Protein AF-H3S955-F1 (afdb_monomer_lite)

Structure (mmCIF, N/CA/C/O backbone):
data_AF-H3S955-F1
#
_entry.id   AF-H3S955-F1
#
loop_
_atom_site.group_PDB
_atom_site.id
_atom_site.type_symbol
_atom_site.label_atom_id
_atom_site.label_alt_id
_atom_site.label_comp_id
_atom_site.label_asym_id
_atom_site.label_entity_id
_atom_site.label_seq_id
_atom_site.pdbx_PDB_ins_code
_atom_site.Cartn_x
_atom_site.Cartn_y
_atom_site.Cartn_z
_atom_site.occupancy
_atom_site.B_iso_or_equiv
_atom_site.auth_seq_id
_atom_site.auth_comp_id
_atom_site.auth_asym_id
_atom_site.auth_atom_id
_atom_site.pdbx_PDB_model_num
ATOM 1 N N . MET A 1 1 ? 0.884 24.937 -8.153 1.00 67.50 1 MET A N 1
ATOM 2 C CA . MET A 1 1 ? 2.035 24.011 -8.148 1.00 67.50 1 MET A CA 1
ATOM 3 C C . MET A 1 1 ? 3.010 24.341 -7.017 1.00 67.50 1 MET A C 1
ATOM 5 O O . MET A 1 1 ? 3.149 23.511 -6.137 1.00 67.50 1 MET A O 1
ATOM 9 N N . GLU A 1 2 ? 3.617 25.537 -6.947 1.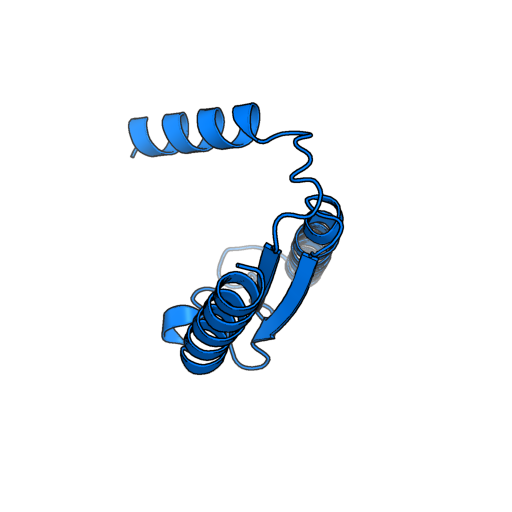00 82.44 2 GLU A N 1
ATOM 10 C CA . GLU A 1 2 ? 4.536 25.892 -5.835 1.00 82.44 2 GLU A CA 1
ATOM 11 C C . GLU A 1 2 ? 3.884 25.825 -4.444 1.00 82.44 2 GLU A C 1
ATOM 13 O O . GLU A 1 2 ? 4.457 25.273 -3.506 1.00 82.44 2 GLU A O 1
ATOM 18 N N . GLU A 1 3 ? 2.655 26.326 -4.317 1.00 87.69 3 GLU A N 1
ATOM 19 C CA . GLU A 1 3 ? 1.914 26.257 -3.056 1.00 87.69 3 GLU A CA 1
ATOM 20 C C . GLU A 1 3 ? 1.572 24.817 -2.644 1.00 87.69 3 GLU A C 1
ATOM 22 O O . GLU A 1 3 ? 1.696 24.461 -1.477 1.00 87.69 3 GLU A O 1
ATOM 27 N N . GLU A 1 4 ? 1.222 23.963 -3.603 1.00 83.38 4 GLU A N 1
ATOM 28 C CA . GLU A 1 4 ? 0.924 22.550 -3.360 1.00 83.38 4 GLU A CA 1
ATOM 29 C C . GLU A 1 4 ? 2.160 21.798 -2.847 1.00 83.38 4 GLU A C 1
ATOM 31 O O . GLU A 1 4 ? 2.086 21.114 -1.828 1.00 83.38 4 GLU A O 1
ATOM 36 N N . PHE A 1 5 ? 3.326 22.005 -3.470 1.00 84.75 5 PHE A N 1
ATOM 37 C CA . PHE A 1 5 ? 4.588 21.441 -2.986 1.00 84.75 5 PHE A CA 1
ATOM 38 C C . PHE A 1 5 ? 4.938 21.922 -1.573 1.00 84.75 5 PHE A C 1
ATOM 40 O O . PHE A 1 5 ? 5.363 21.121 -0.735 1.00 84.75 5 PHE A O 1
ATOM 47 N N . ARG A 1 6 ? 4.718 23.209 -1.275 1.00 90.75 6 ARG A N 1
ATOM 48 C CA . ARG A 1 6 ? 4.914 23.767 0.072 1.00 90.75 6 ARG A CA 1
ATOM 49 C C . ARG A 1 6 ? 4.005 23.083 1.097 1.00 90.75 6 ARG A C 1
ATOM 51 O O . ARG A 1 6 ? 4.474 22.732 2.180 1.00 90.75 6 ARG A O 1
ATOM 58 N N . LEU A 1 7 ? 2.731 22.877 0.763 1.00 90.69 7 LEU A N 1
ATOM 59 C CA . LEU A 1 7 ? 1.754 22.224 1.639 1.00 90.69 7 LEU A CA 1
ATOM 60 C C . LEU A 1 7 ? 2.085 20.745 1.870 1.00 90.69 7 LEU A C 1
ATOM 62 O O . LEU A 1 7 ? 2.008 20.287 3.009 1.00 90.69 7 LEU A O 1
ATOM 66 N N . ILE A 1 8 ? 2.529 20.019 0.838 1.00 85.81 8 ILE A N 1
ATOM 67 C CA . ILE A 1 8 ? 3.006 18.631 0.973 1.00 85.81 8 ILE A CA 1
ATOM 68 C C . ILE A 1 8 ? 4.189 18.567 1.943 1.00 85.81 8 ILE A C 1
ATOM 70 O O . ILE A 1 8 ? 4.200 17.727 2.842 1.00 85.81 8 ILE A O 1
ATOM 74 N N . GLY A 1 9 ? 5.160 19.475 1.804 1.00 85.56 9 GLY A N 1
ATOM 75 C CA . GLY A 1 9 ? 6.314 19.541 2.702 1.00 85.56 9 GLY A CA 1
ATOM 76 C C . GLY A 1 9 ? 5.920 19.820 4.156 1.00 85.56 9 GLY A C 1
ATOM 77 O O . GLY A 1 9 ? 6.399 19.148 5.068 1.00 85.56 9 GLY A O 1
ATOM 78 N N . GLN A 1 10 ? 5.004 20.764 4.385 1.00 89.00 10 GLN A N 1
ATOM 79 C CA . GLN A 1 10 ? 4.498 21.073 5.728 1.00 89.00 10 GLN A CA 1
ATOM 80 C C . GLN A 1 10 ? 3.724 19.901 6.342 1.00 89.00 10 GLN A C 1
ATOM 82 O O . GLN A 1 10 ? 3.910 19.595 7.520 1.00 89.00 10 GLN A O 1
ATOM 87 N N . ALA A 1 11 ? 2.890 19.227 5.547 1.00 83.81 11 ALA A N 1
ATOM 88 C CA . ALA A 1 11 ? 2.157 18.047 5.986 1.00 83.81 11 ALA A CA 1
ATOM 89 C C . ALA A 1 11 ? 3.110 16.898 6.347 1.00 83.81 11 ALA A C 1
ATOM 91 O O . ALA A 1 11 ? 2.972 16.305 7.414 1.00 83.81 11 ALA A O 1
ATOM 92 N N . GLU A 1 12 ? 4.118 16.619 5.514 1.00 86.56 12 GLU A N 1
ATOM 93 C CA . GLU A 1 12 ? 5.138 15.601 5.802 1.00 86.56 12 GLU A CA 1
ATOM 94 C C . GLU A 1 12 ? 5.870 15.903 7.107 1.00 86.56 12 GLU A C 1
ATOM 96 O O . GLU A 1 12 ? 5.989 15.028 7.965 1.00 86.56 12 GLU A O 1
ATOM 101 N N . GLN A 1 13 ? 6.293 17.153 7.299 1.00 86.19 13 GLN A N 1
ATOM 102 C CA . GLN A 1 13 ? 7.003 17.561 8.504 1.00 86.19 13 GLN A CA 1
ATOM 103 C C . GLN A 1 13 ? 6.139 17.423 9.764 1.00 86.19 13 GLN A C 1
ATOM 105 O O . GLN A 1 13 ? 6.636 16.945 10.782 1.00 86.19 13 GLN A O 1
ATOM 110 N N . ALA A 1 14 ? 4.857 17.793 9.701 1.00 84.38 14 ALA A N 1
ATOM 111 C CA . ALA A 1 14 ? 3.924 17.665 10.824 1.00 84.38 14 ALA A CA 1
ATOM 112 C C . ALA A 1 14 ? 3.596 16.201 11.174 1.00 84.38 14 ALA A C 1
ATOM 114 O O . ALA A 1 14 ? 3.279 15.883 12.323 1.00 84.38 14 ALA A O 1
ATOM 115 N N . LEU A 1 15 ? 3.672 15.306 10.186 1.00 79.88 15 LEU A N 1
ATOM 116 C CA . LEU A 1 15 ? 3.408 13.875 10.340 1.00 79.88 15 LEU A CA 1
ATOM 117 C C . LEU A 1 15 ? 4.667 13.068 10.691 1.00 79.88 15 LEU A C 1
ATOM 119 O O . LEU A 1 15 ? 4.562 11.920 11.137 1.00 79.88 15 LEU A O 1
ATOM 123 N N . ARG A 1 16 ? 5.865 13.638 10.512 1.00 84.44 16 ARG A N 1
ATOM 124 C CA . ARG A 1 16 ? 7.134 12.942 10.744 1.00 84.44 16 ARG A CA 1
ATOM 125 C C . ARG A 1 16 ? 7.245 12.489 12.201 1.00 84.44 16 ARG A C 1
ATOM 127 O O . ARG A 1 16 ? 7.189 13.282 13.132 1.00 84.44 16 ARG A O 1
ATOM 134 N N . GLY A 1 17 ? 7.463 11.188 12.384 1.00 83.69 17 GLY A N 1
ATOM 135 C CA . GLY A 1 17 ? 7.652 10.582 13.705 1.00 83.69 17 GLY A CA 1
ATOM 136 C C . GLY A 1 17 ? 6.365 10.375 14.506 1.00 83.69 17 GLY A C 1
ATOM 137 O O . GLY A 1 17 ? 6.442 9.857 15.620 1.00 83.69 17 GLY A O 1
ATOM 138 N N . GLN A 1 18 ? 5.198 10.715 13.950 1.00 85.62 18 GLN A N 1
ATOM 139 C CA . GLN A 1 18 ? 3.930 10.514 14.638 1.00 85.62 18 GLN A CA 1
ATOM 140 C C . GLN A 1 18 ? 3.609 9.031 14.836 1.00 85.62 18 GLN A C 1
ATOM 142 O O . GLN A 1 18 ? 3.906 8.172 13.998 1.00 85.62 18 GLN A O 1
ATOM 147 N N . LYS A 1 19 ? 2.965 8.746 15.968 1.00 91.25 19 LYS A N 1
ATOM 148 C CA . LYS A 1 19 ? 2.400 7.442 16.314 1.00 91.25 19 LYS A CA 1
ATOM 149 C C . LYS A 1 19 ? 0.900 7.610 16.495 1.00 91.25 19 LYS A C 1
ATOM 151 O O . LYS A 1 19 ? 0.456 8.444 17.273 1.00 91.25 19 LYS A O 1
ATOM 156 N N . LEU A 1 20 ? 0.131 6.797 15.789 1.00 92.81 20 LEU A N 1
ATOM 157 C CA . LEU A 1 20 ? -1.329 6.823 15.757 1.00 92.81 20 LEU A CA 1
ATOM 158 C C . LEU A 1 20 ? -1.955 5.868 16.787 1.00 92.81 20 LEU A C 1
ATOM 160 O O . LEU A 1 20 ? -3.156 5.618 16.748 1.00 92.81 20 LEU A O 1
ATOM 164 N N . GLY A 1 21 ? -1.152 5.324 17.709 1.00 93.75 21 GLY A N 1
ATOM 165 C CA . GLY A 1 21 ? -1.624 4.403 18.742 1.00 93.75 21 GLY A CA 1
ATOM 166 C C . GLY A 1 21 ? -2.283 3.169 18.130 1.00 93.75 21 GLY A C 1
ATOM 167 O O . GLY A 1 21 ? -1.671 2.501 17.300 1.00 93.75 21 GLY A O 1
ATOM 168 N N . ASN A 1 22 ? -3.524 2.899 18.533 1.00 93.69 22 ASN A N 1
ATOM 169 C CA . ASN A 1 22 ? -4.351 1.794 18.048 1.00 93.69 22 ASN A CA 1
ATOM 170 C C . ASN A 1 22 ? -5.325 2.195 16.928 1.00 93.69 22 ASN A C 1
ATOM 172 O O . ASN A 1 22 ? -6.188 1.395 16.570 1.00 93.69 22 ASN A O 1
ATOM 176 N N . LEU A 1 23 ? -5.217 3.408 16.372 1.00 93.25 23 LEU A N 1
ATOM 177 C CA . LEU A 1 23 ? -6.075 3.819 15.265 1.00 93.25 23 LEU A CA 1
ATOM 178 C C . LEU A 1 23 ? -5.864 2.861 14.078 1.00 93.25 23 LEU A C 1
ATOM 180 O O . LEU A 1 23 ? -4.721 2.705 13.639 1.00 93.25 23 LEU A O 1
ATOM 184 N N . PRO A 1 24 ? -6.909 2.226 13.526 1.00 95.06 24 PRO A N 1
ATOM 185 C CA . PRO A 1 24 ? -6.748 1.314 12.399 1.00 95.06 24 PRO A CA 1
ATOM 186 C C . PRO A 1 24 ? -6.161 2.014 11.163 1.00 95.06 24 PRO A C 1
ATOM 188 O O . PRO A 1 24 ? -6.726 2.983 10.663 1.00 95.06 24 PRO A O 1
ATOM 191 N N . VAL A 1 25 ? -5.046 1.499 10.632 1.00 95.38 25 VAL A N 1
ATOM 192 C CA . VAL A 1 25 ? -4.381 2.045 9.430 1.00 95.38 25 VAL A CA 1
ATOM 193 C C . VAL A 1 25 ? -4.282 0.975 8.349 1.00 95.38 25 VAL A C 1
ATOM 195 O O . VAL A 1 25 ? -3.939 -0.180 8.617 1.00 95.38 25 VAL A O 1
ATOM 198 N N . ARG A 1 26 ? -4.578 1.340 7.102 1.00 96.94 26 ARG A N 1
ATOM 199 C CA . ARG A 1 26 ? -4.477 0.447 5.942 1.00 96.94 26 ARG A CA 1
ATOM 200 C C . ARG A 1 26 ? -3.606 1.106 4.885 1.00 96.94 26 ARG A C 1
ATOM 202 O O . ARG A 1 26 ? -3.900 2.208 4.440 1.00 96.94 26 ARG A O 1
ATOM 209 N N . ILE A 1 27 ? -2.528 0.429 4.517 1.00 96.56 27 ILE A N 1
ATOM 210 C CA . ILE A 1 27 ? -1.616 0.846 3.458 1.00 96.56 27 ILE A CA 1
ATOM 211 C C . ILE A 1 27 ? -1.927 -0.025 2.251 1.00 96.56 27 ILE A C 1
ATOM 213 O O . ILE A 1 27 ? -1.820 -1.246 2.345 1.00 96.56 27 ILE A O 1
ATOM 217 N N . ILE A 1 28 ? -2.326 0.585 1.140 1.00 97.06 28 ILE A N 1
ATOM 218 C CA . ILE A 1 28 ? -2.546 -0.120 -0.123 1.00 97.06 28 ILE A CA 1
ATOM 219 C C . ILE A 1 28 ? -1.367 0.218 -1.027 1.00 97.06 28 ILE A C 1
ATOM 221 O O . ILE A 1 28 ? -1.186 1.372 -1.409 1.00 97.06 28 ILE A O 1
ATOM 225 N N . ALA A 1 29 ? -0.539 -0.779 -1.317 1.00 96.19 29 ALA A N 1
ATOM 226 C CA . ALA A 1 29 ? 0.646 -0.632 -2.145 1.00 96.19 29 ALA A CA 1
ATOM 227 C C . ALA A 1 29 ? 0.479 -1.386 -3.463 1.00 96.19 29 ALA A C 1
ATOM 229 O O . ALA A 1 29 ? -0.206 -2.405 -3.545 1.00 96.19 29 ALA A O 1
ATOM 230 N N . ARG A 1 30 ? 1.141 -0.878 -4.497 1.00 94.88 30 ARG A N 1
ATOM 231 C CA . ARG A 1 30 ? 1.149 -1.476 -5.830 1.00 94.88 30 ARG A CA 1
ATOM 232 C C . ARG A 1 30 ? 1.88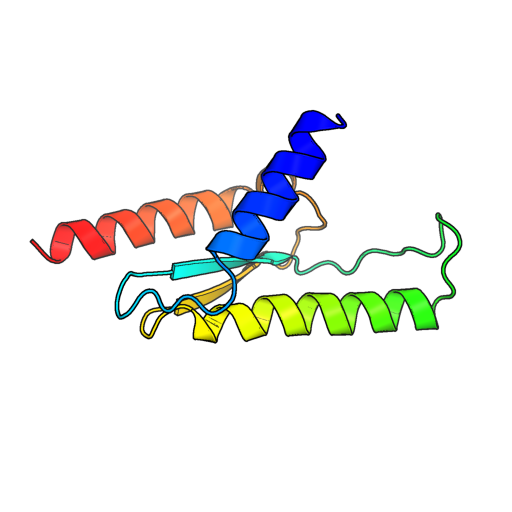1 -2.817 -5.860 1.00 94.88 30 ARG A C 1
ATOM 234 O O . ARG A 1 30 ? 2.882 -2.992 -5.153 1.00 94.88 30 ARG A O 1
ATOM 241 N N . GLY A 1 31 ? 1.424 -3.713 -6.725 1.00 93.81 31 GLY A N 1
ATOM 242 C CA . GLY A 1 31 ? 2.073 -4.986 -7.032 1.00 93.81 31 GLY A CA 1
ATOM 243 C C . GLY A 1 31 ? 2.973 -4.937 -8.263 1.00 93.81 31 GLY A C 1
ATOM 244 O O . GLY A 1 31 ? 3.960 -5.669 -8.316 1.00 93.81 31 GLY A O 1
ATOM 245 N N . VAL A 1 32 ? 2.685 -4.053 -9.222 1.00 94.00 32 VAL A N 1
ATOM 246 C CA . VAL A 1 32 ? 3.450 -3.940 -10.467 1.00 94.00 32 VAL A CA 1
ATOM 247 C C . VAL A 1 32 ? 4.579 -2.925 -10.303 1.00 94.00 32 VAL A C 1
ATOM 249 O O . VAL A 1 32 ? 4.367 -1.745 -10.005 1.00 94.00 32 VAL A O 1
ATOM 252 N N . GLN A 1 33 ? 5.805 -3.397 -10.513 1.00 91.38 33 GLN A N 1
ATOM 253 C CA . GLN A 1 33 ? 6.999 -2.562 -10.519 1.00 91.38 33 GLN A CA 1
ATOM 254 C C . GLN A 1 33 ? 7.042 -1.698 -11.793 1.00 91.38 33 GLN A C 1
ATOM 256 O O . GLN A 1 33 ? 6.889 -2.230 -12.893 1.00 91.38 33 GLN A O 1
ATOM 261 N N . PRO A 1 34 ? 7.293 -0.383 -11.684 1.00 89.75 34 PRO A N 1
ATOM 262 C CA . PRO A 1 34 ? 7.436 0.481 -12.842 1.00 89.75 34 PRO A CA 1
ATOM 263 C C . PRO A 1 34 ? 8.783 0.245 -13.525 1.00 89.75 34 PRO A C 1
ATOM 265 O O . PRO A 1 34 ? 9.818 0.085 -12.869 1.00 89.75 34 PRO A O 1
ATOM 268 N N . ASP A 1 35 ? 8.771 0.316 -14.851 1.00 89.88 35 ASP A N 1
ATOM 269 C CA . ASP A 1 35 ? 9.987 0.437 -15.643 1.00 89.88 35 ASP A CA 1
ATOM 270 C C . ASP A 1 35 ? 10.322 1.920 -15.851 1.00 89.88 35 ASP A C 1
ATOM 272 O O . ASP A 1 35 ? 9.693 2.622 -16.646 1.00 89.88 35 ASP A O 1
ATOM 276 N N . LEU A 1 36 ? 11.322 2.401 -15.112 1.00 91.94 36 LEU A N 1
ATOM 277 C CA . LEU A 1 36 ? 11.784 3.788 -15.172 1.00 91.94 36 LEU A CA 1
ATOM 278 C C . LEU A 1 36 ? 12.896 4.001 -16.210 1.00 91.94 36 LEU A C 1
ATOM 280 O O . LEU A 1 36 ? 13.459 5.096 -16.289 1.00 91.94 36 LEU A O 1
ATOM 284 N N . THR A 1 37 ? 13.231 2.994 -17.023 1.00 93.44 37 THR A N 1
ATOM 285 C CA . THR A 1 37 ? 14.243 3.159 -18.082 1.00 93.44 37 THR A CA 1
ATOM 286 C C . THR A 1 37 ? 13.801 4.145 -19.159 1.00 93.44 37 THR A C 1
ATOM 288 O O . THR A 1 37 ? 14.628 4.879 -19.698 1.00 93.44 37 THR A O 1
ATOM 291 N N . SER A 1 38 ? 12.491 4.243 -19.394 1.00 89.81 38 SER A N 1
ATOM 292 C CA . SER A 1 38 ? 11.867 5.206 -20.310 1.00 89.81 38 SER A CA 1
ATOM 293 C C . SER A 1 38 ? 12.114 6.670 -19.928 1.00 89.81 38 SER A C 1
ATOM 295 O O . SER A 1 38 ? 12.093 7.537 -20.797 1.00 89.81 38 SER A O 1
ATOM 297 N N . ILE A 1 39 ? 12.391 6.944 -18.650 1.00 92.00 39 ILE A N 1
ATOM 298 C CA . ILE A 1 39 ? 12.663 8.290 -18.125 1.00 92.00 39 ILE A CA 1
ATOM 299 C C . ILE A 1 39 ? 14.133 8.472 -17.704 1.00 92.00 39 ILE A C 1
ATOM 301 O O . ILE A 1 39 ? 14.457 9.384 -16.946 1.00 92.00 39 ILE A O 1
ATOM 305 N N . GLY A 1 40 ? 15.035 7.614 -18.198 1.00 92.62 40 GLY A N 1
ATOM 306 C CA . GLY A 1 40 ? 16.486 7.799 -18.087 1.00 92.62 40 GLY A CA 1
ATOM 307 C C . GLY A 1 40 ? 17.178 7.076 -16.928 1.00 92.62 40 GLY A C 1
ATOM 308 O O . GLY A 1 40 ? 18.382 7.257 -16.745 1.00 92.62 40 GLY A O 1
ATOM 309 N N . PHE A 1 41 ? 16.478 6.235 -16.157 1.00 94.38 41 PHE A N 1
ATOM 310 C CA . PHE A 1 41 ? 17.134 5.388 -15.152 1.00 94.38 41 PHE A CA 1
ATOM 311 C C . PHE A 1 41 ? 17.788 4.155 -15.786 1.00 94.38 41 PHE A C 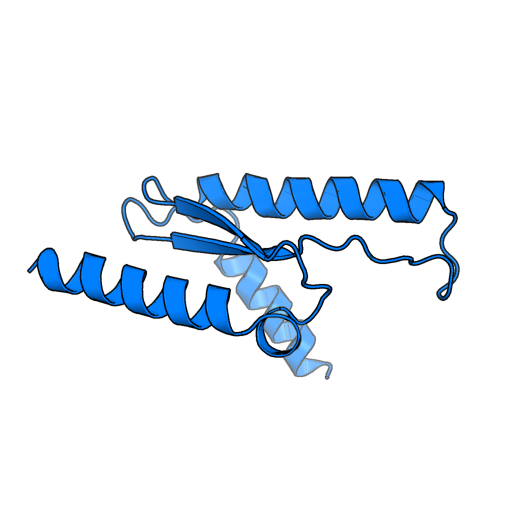1
ATOM 313 O O . PHE A 1 41 ? 17.297 3.591 -16.761 1.00 94.38 41 PHE A O 1
ATOM 320 N N . SER A 1 42 ? 18.881 3.667 -15.191 1.00 96.50 42 SER A N 1
ATOM 321 C CA . SER A 1 42 ? 19.382 2.328 -15.516 1.00 96.50 42 SER A CA 1
ATOM 322 C C . SER A 1 42 ? 18.410 1.258 -15.001 1.00 96.50 42 SER A C 1
ATOM 324 O O . SER A 1 42 ? 17.659 1.496 -14.053 1.00 96.50 42 SER A O 1
ATOM 326 N N . LYS A 1 43 ? 18.450 0.043 -15.568 1.00 94.38 43 LYS A N 1
ATOM 327 C CA . LYS A 1 43 ? 17.652 -1.091 -15.058 1.00 94.38 43 LYS A CA 1
ATOM 328 C C . LYS A 1 43 ? 17.910 -1.348 -13.571 1.00 94.38 43 LYS A C 1
ATOM 330 O O . LYS A 1 43 ? 16.978 -1.568 -12.803 1.00 94.38 43 LYS A O 1
ATOM 335 N N . GLU A 1 44 ? 19.175 -1.278 -13.161 1.00 95.25 44 GLU A N 1
ATOM 336 C CA . GLU A 1 44 ? 19.564 -1.424 -11.759 1.00 95.25 44 GLU A CA 1
ATOM 337 C C . GLU A 1 44 ? 19.027 -0.279 -10.893 1.00 95.25 44 GLU A C 1
ATOM 339 O O . GLU A 1 44 ? 18.486 -0.534 -9.819 1.00 95.25 44 GLU A O 1
ATOM 344 N N . GLY A 1 45 ? 19.101 0.963 -11.377 1.00 95.31 45 GLY A N 1
ATOM 345 C CA . GLY A 1 45 ? 18.539 2.129 -10.698 1.00 95.31 45 GLY A CA 1
ATOM 346 C C . GLY A 1 45 ? 17.025 2.016 -10.512 1.00 95.31 45 GLY A C 1
ATOM 347 O O . GLY A 1 45 ? 16.533 2.219 -9.404 1.00 95.31 45 GLY A O 1
ATOM 348 N N . SER A 1 46 ? 16.297 1.601 -11.554 1.00 94.12 46 SER A N 1
ATOM 349 C CA . SER A 1 46 ? 14.850 1.342 -11.493 1.00 94.12 46 SER A CA 1
ATOM 350 C C . SER A 1 46 ? 14.522 0.267 -10.455 1.00 94.12 46 SER A C 1
ATOM 352 O O . SER A 1 46 ? 13.625 0.440 -9.627 1.00 94.12 46 SER A O 1
ATOM 354 N N . ARG A 1 47 ? 15.303 -0.822 -10.435 1.00 93.38 47 ARG A N 1
ATOM 355 C CA . ARG A 1 47 ? 15.164 -1.892 -9.441 1.00 93.38 47 ARG A CA 1
ATOM 356 C C . ARG A 1 47 ? 15.398 -1.376 -8.027 1.00 93.38 47 ARG A C 1
ATOM 358 O O . ARG A 1 47 ? 14.605 -1.654 -7.132 1.00 93.38 47 ARG A O 1
ATOM 365 N N . LYS A 1 48 ? 16.465 -0.600 -7.828 1.00 95.12 48 LYS A N 1
ATOM 366 C CA . LYS A 1 48 ? 16.843 -0.092 -6.509 1.00 95.12 48 LYS A CA 1
ATOM 367 C C . LYS A 1 48 ? 15.832 0.907 -5.959 1.00 95.12 48 LYS A C 1
ATOM 369 O O . LYS A 1 48 ? 15.525 0.872 -4.769 1.00 95.12 48 LYS A O 1
ATOM 374 N N . LEU A 1 49 ? 15.297 1.772 -6.815 1.00 94.19 49 LEU A N 1
ATOM 375 C CA . LEU A 1 49 ? 14.238 2.705 -6.443 1.00 94.19 49 LEU A CA 1
ATOM 376 C C . LEU A 1 49 ? 12.969 1.978 -6.015 1.00 94.19 49 LEU A C 1
ATOM 378 O O . LEU A 1 49 ? 12.385 2.346 -4.998 1.00 94.19 49 LEU A O 1
ATOM 382 N N . ASP A 1 50 ? 12.566 0.932 -6.735 1.00 92.75 50 ASP A N 1
ATOM 383 C CA . ASP A 1 50 ? 11.392 0.158 -6.339 1.00 92.75 50 ASP A CA 1
ATOM 384 C C . ASP A 1 50 ? 11.609 -0.592 -5.015 1.00 92.75 50 ASP A C 1
ATOM 386 O O . ASP A 1 50 ? 10.736 -0.567 -4.151 1.00 92.75 50 ASP A O 1
ATOM 390 N N . GLU A 1 51 ? 12.798 -1.160 -4.779 1.00 94.25 51 GLU A N 1
ATOM 391 C CA . GLU A 1 51 ? 13.141 -1.747 -3.473 1.00 94.25 51 GLU A CA 1
ATOM 392 C C . GLU A 1 51 ? 12.967 -0.738 -2.330 1.00 94.25 51 GLU A C 1
ATOM 394 O O . GLU A 1 51 ? 12.374 -1.059 -1.294 1.00 94.25 51 GLU A O 1
ATOM 399 N N . ILE A 1 52 ? 13.478 0.485 -2.515 1.00 95.50 52 ILE A N 1
ATOM 400 C CA . ILE A 1 52 ? 13.368 1.571 -1.533 1.00 95.50 52 ILE A CA 1
ATOM 401 C C . ILE A 1 52 ? 11.902 1.962 -1.345 1.00 95.50 52 ILE A C 1
ATOM 403 O O . ILE A 1 52 ? 11.447 2.082 -0.207 1.00 95.50 52 ILE A O 1
ATOM 407 N N . TRP A 1 53 ? 11.150 2.109 -2.435 1.00 94.00 53 TRP A N 1
ATOM 408 C CA . TRP A 1 53 ? 9.725 2.430 -2.406 1.00 94.00 53 TRP A CA 1
ATOM 409 C C . TRP A 1 53 ? 8.936 1.409 -1.582 1.00 94.00 53 TRP A C 1
ATOM 411 O O . TRP A 1 53 ? 8.242 1.764 -0.627 1.00 94.00 53 TRP A O 1
ATOM 421 N N . GLN A 1 54 ? 9.112 0.125 -1.885 1.00 93.44 54 GLN A N 1
ATOM 422 C CA . GLN A 1 54 ? 8.456 -0.979 -1.189 1.00 93.44 54 GLN A CA 1
ATOM 423 C C . GLN A 1 54 ? 8.882 -1.056 0.288 1.00 93.44 54 GLN A C 1
ATOM 425 O O . GLN A 1 54 ? 8.068 -1.344 1.168 1.00 93.44 54 GLN A O 1
ATOM 430 N N . ALA A 1 55 ? 10.148 -0.762 0.598 1.00 95.31 55 ALA A N 1
ATOM 431 C CA . ALA A 1 55 ? 10.621 -0.676 1.977 1.00 95.31 55 ALA A CA 1
ATOM 432 C C . ALA A 1 55 ? 9.975 0.491 2.742 1.00 95.31 55 ALA A C 1
ATOM 434 O O . ALA A 1 55 ? 9.605 0.322 3.904 1.00 95.31 55 ALA A O 1
ATOM 435 N N . CYS A 1 56 ? 9.799 1.654 2.112 1.00 92.88 56 CYS A N 1
ATOM 436 C CA . CYS A 1 56 ? 9.101 2.794 2.709 1.00 92.88 56 CYS A CA 1
ATOM 437 C C . CYS A 1 56 ? 7.630 2.474 3.000 1.00 92.88 56 CYS A C 1
ATOM 439 O O . CYS A 1 56 ? 7.169 2.745 4.106 1.00 92.88 56 CYS A O 1
ATOM 441 N N . GLN A 1 57 ? 6.929 1.817 2.072 1.00 93.81 57 GLN A N 1
ATOM 442 C CA . GLN A 1 57 ? 5.551 1.347 2.282 1.00 93.81 57 GLN A CA 1
ATOM 443 C C . GLN A 1 57 ? 5.462 0.389 3.482 1.00 93.81 57 GLN A C 1
ATOM 445 O O . GLN A 1 57 ? 4.615 0.554 4.355 1.00 93.81 57 GLN A O 1
ATOM 450 N N . ARG A 1 58 ? 6.402 -0.558 3.609 1.00 95.56 58 ARG A N 1
ATOM 451 C CA . ARG A 1 58 ? 6.481 -1.443 4.787 1.00 95.56 58 ARG A CA 1
ATOM 452 C C . ARG A 1 58 ? 6.751 -0.687 6.086 1.00 95.56 58 ARG A C 1
ATOM 454 O O . ARG A 1 58 ? 6.166 -1.020 7.111 1.00 95.56 58 ARG A O 1
ATOM 461 N N . LYS A 1 59 ? 7.598 0.347 6.070 1.00 94.25 59 LYS A N 1
ATOM 462 C CA . LYS A 1 59 ? 7.884 1.161 7.267 1.00 94.25 59 LYS A CA 1
ATOM 463 C C . LYS A 1 59 ? 6.646 1.874 7.812 1.00 94.25 59 LYS A C 1
ATOM 465 O O . LYS A 1 59 ? 6.602 2.113 9.019 1.00 94.25 59 LYS A O 1
ATOM 470 N N . MET A 1 60 ? 5.648 2.170 6.976 1.00 93.00 60 MET A N 1
ATOM 471 C CA . MET A 1 60 ? 4.383 2.781 7.408 1.00 93.00 60 MET A CA 1
ATOM 472 C C . MET A 1 60 ? 3.576 1.885 8.359 1.00 93.00 60 MET A C 1
ATOM 474 O O . MET A 1 60 ? 2.763 2.399 9.122 1.00 93.00 60 MET A O 1
ATOM 478 N N . LEU A 1 61 ? 3.850 0.574 8.415 1.00 95.25 61 LEU A N 1
ATOM 479 C CA . LEU A 1 61 ? 3.268 -0.311 9.432 1.00 95.25 61 LEU A CA 1
ATOM 480 C C . LEU A 1 61 ? 3.631 0.118 10.865 1.00 95.25 61 LEU A C 1
ATOM 482 O O . LEU A 1 61 ? 2.915 -0.179 11.811 1.00 95.25 61 LEU A O 1
ATOM 486 N N . ASN A 1 62 ? 4.698 0.895 11.045 1.00 93.69 62 ASN A N 1
ATOM 487 C CA . ASN A 1 62 ? 5.079 1.407 12.359 1.00 93.69 62 ASN A CA 1
ATOM 488 C C . ASN A 1 62 ? 4.266 2.631 12.810 1.00 93.69 62 ASN A C 1
ATOM 490 O O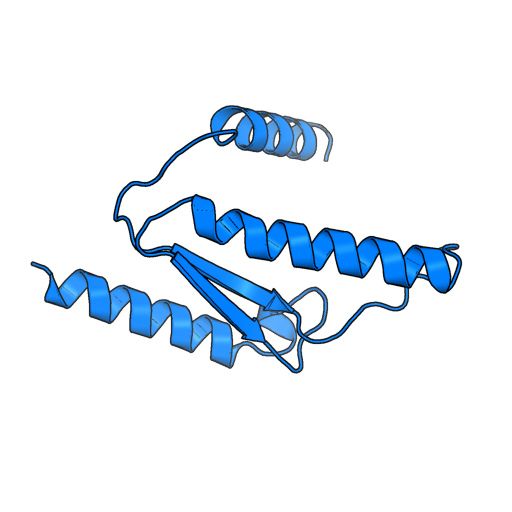 . ASN A 1 62 ? 4.531 3.144 13.902 1.00 93.69 62 ASN A O 1
ATOM 494 N N . LEU A 1 63 ? 3.344 3.147 11.989 1.00 92.38 63 LEU A N 1
ATOM 495 C CA . LEU A 1 63 ? 2.509 4.298 12.345 1.00 92.38 63 LEU A CA 1
ATOM 496 C C . LEU A 1 63 ? 1.465 3.942 13.407 1.00 92.38 63 LEU A C 1
ATOM 498 O O . LEU A 1 63 ? 1.146 4.791 14.227 1.00 92.38 63 LEU A O 1
ATOM 502 N N . SER A 1 64 ? 0.957 2.711 13.416 1.00 95.06 64 SER A N 1
ATOM 503 C CA . SER A 1 64 ? -0.095 2.243 14.324 1.00 95.06 64 SER A CA 1
ATOM 504 C C . SER A 1 64 ? 0.163 0.796 14.737 1.00 95.06 64 SER A C 1
ATOM 506 O O . SER A 1 64 ? 0.739 0.032 13.963 1.00 95.06 64 SER A O 1
ATOM 508 N N . THR A 1 65 ? -0.290 0.409 15.929 1.00 95.75 65 THR A N 1
ATOM 509 C CA . THR A 1 65 ? -0.323 -0.997 16.359 1.00 95.75 65 THR A CA 1
ATOM 510 C C . THR A 1 65 ? -1.352 -1.813 15.571 1.00 95.75 65 THR A C 1
ATOM 512 O O . THR A 1 65 ? -1.215 -3.024 15.482 1.00 95.75 65 THR A O 1
ATOM 515 N N . GLU A 1 66 ? -2.333 -1.150 14.949 1.00 95.94 66 GLU A N 1
ATOM 516 C CA . GLU A 1 66 ? -3.404 -1.741 14.133 1.00 95.94 66 GLU A CA 1
ATOM 517 C C . GLU A 1 66 ? -3.242 -1.420 12.638 1.00 95.94 66 GLU A C 1
ATOM 519 O O . GLU A 1 66 ? -4.199 -1.108 11.912 1.00 95.94 66 GLU A O 1
ATOM 524 N N . SER A 1 67 ? -2.001 -1.470 12.156 1.00 96.44 67 SER A N 1
ATOM 525 C CA . SER A 1 67 ? -1.661 -1.247 10.755 1.00 96.44 67 SER A CA 1
ATOM 526 C C . SER A 1 67 ? -1.674 -2.549 9.941 1.00 96.44 67 SER A C 1
ATOM 528 O O . SER A 1 67 ? -1.305 -3.621 10.421 1.00 96.44 67 SER A O 1
ATOM 530 N N . LYS A 1 68 ? -2.106 -2.474 8.677 1.00 96.75 68 LYS A N 1
ATOM 531 C CA . LYS A 1 68 ? -2.016 -3.589 7.717 1.00 96.75 68 LYS A CA 1
ATOM 532 C C . LYS A 1 68 ? -1.572 -3.088 6.349 1.00 96.75 68 LYS A C 1
ATOM 534 O O . LYS A 1 68 ? -1.989 -2.011 5.924 1.00 96.75 68 LYS A O 1
ATOM 539 N N . LEU A 1 69 ? -0.762 -3.893 5.667 1.00 97.31 69 LEU A N 1
ATOM 540 C CA . LEU A 1 69 ? -0.315 -3.668 4.294 1.00 97.31 69 LEU A CA 1
ATOM 541 C C . LEU A 1 69 ? -1.086 -4.603 3.359 1.00 97.31 69 LEU A C 1
ATOM 543 O O . LEU A 1 69 ? -1.127 -5.810 3.586 1.00 97.31 69 LEU A O 1
ATOM 547 N N . ILE A 1 70 ? -1.679 -4.035 2.316 1.00 97.25 70 ILE A N 1
ATOM 548 C CA . ILE A 1 70 ? -2.433 -4.719 1.271 1.00 97.25 70 ILE A CA 1
ATOM 549 C C . ILE A 1 70 ? -1.707 -4.465 -0.044 1.00 97.25 70 ILE A C 1
ATOM 551 O O . ILE A 1 70 ? -1.395 -3.319 -0.361 1.00 97.25 70 ILE A O 1
ATOM 555 N N . ILE A 1 71 ? -1.438 -5.525 -0.804 1.00 96.50 71 ILE A N 1
ATOM 556 C CA . ILE A 1 71 ? -0.821 -5.413 -2.126 1.00 96.50 71 ILE A CA 1
ATOM 557 C C . ILE A 1 71 ? -1.911 -5.549 -3.188 1.00 96.50 71 ILE A C 1
ATOM 559 O O . ILE A 1 71 ? -2.560 -6.591 -3.274 1.00 96.50 71 ILE A O 1
ATOM 563 N N . ALA A 1 72 ? -2.100 -4.501 -3.986 1.00 97.00 72 ALA A N 1
ATOM 564 C CA . ALA A 1 72 ? -2.904 -4.522 -5.202 1.00 97.00 72 ALA A CA 1
ATOM 565 C C . ALA A 1 72 ? -2.051 -5.130 -6.321 1.00 97.00 72 ALA A C 1
ATOM 567 O O . ALA A 1 72 ? -1.260 -4.442 -6.971 1.00 97.00 72 ALA A O 1
ATOM 568 N N . VAL A 1 73 ? -2.098 -6.461 -6.427 1.00 95.06 73 VAL A N 1
ATOM 569 C CA . VAL A 1 73 ? -1.125 -7.268 -7.184 1.00 95.06 73 VAL A CA 1
ATOM 570 C C . VAL A 1 73 ? -1.058 -6.896 -8.664 1.00 95.06 73 VAL A C 1
ATOM 572 O O . VAL A 1 73 ? 0.001 -7.054 -9.268 1.00 95.06 73 VAL A O 1
ATOM 575 N N . ASN A 1 74 ? -2.147 -6.357 -9.216 1.00 95.25 74 ASN A N 1
ATOM 576 C CA . ASN A 1 74 ? -2.264 -6.026 -10.634 1.00 95.25 74 ASN A CA 1
ATOM 577 C C . ASN A 1 74 ? -2.118 -4.523 -10.925 1.00 95.25 74 ASN A C 1
ATOM 579 O O . ASN A 1 74 ? -2.178 -4.129 -12.086 1.00 95.25 74 ASN A O 1
ATOM 583 N N . SER A 1 75 ? -1.911 -3.681 -9.907 1.00 95.38 75 SER A N 1
ATOM 584 C CA . SER A 1 75 ? -1.834 -2.224 -10.077 1.00 95.38 75 SER A CA 1
ATOM 585 C C . SER A 1 75 ? -0.417 -1.686 -10.206 1.00 95.38 75 SER A C 1
ATOM 587 O O . SER A 1 75 ? 0.503 -2.157 -9.527 1.00 95.38 75 SER A O 1
ATOM 589 N N . GLY A 1 76 ? -0.278 -0.628 -11.007 1.00 92.31 76 GLY A N 1
ATOM 590 C CA . GLY A 1 76 ? 0.885 0.244 -11.100 1.00 92.31 76 GLY A CA 1
ATOM 591 C C . GLY A 1 76 ? 0.781 1.435 -10.143 1.00 92.31 76 GLY A C 1
ATOM 592 O O . GLY A 1 76 ? 0.592 1.270 -8.941 1.00 92.31 76 GLY A O 1
ATOM 593 N N . HIS A 1 77 ? 1.002 2.657 -10.633 1.00 89.44 77 HIS A N 1
ATOM 594 C CA . HIS A 1 77 ? 1.051 3.841 -9.762 1.00 89.44 77 HIS A CA 1
ATOM 595 C C . HIS A 1 77 ? -0.333 4.261 -9.245 1.00 89.44 77 HIS A C 1
ATOM 597 O O . HIS A 1 77 ? -0.464 4.607 -8.071 1.00 89.44 77 HIS A O 1
ATOM 603 N N . ASN A 1 78 ? -1.356 4.177 -10.096 1.00 92.88 78 ASN A N 1
ATOM 604 C CA . ASN A 1 78 ? -2.696 4.670 -9.804 1.00 92.88 78 ASN A CA 1
ATOM 605 C C . ASN A 1 78 ? -3.610 3.505 -9.429 1.00 92.88 78 ASN A C 1
ATOM 607 O O . ASN A 1 78 ? -4.460 3.090 -10.206 1.00 92.88 78 ASN A O 1
ATOM 611 N N . ILE A 1 79 ? -3.447 2.979 -8.213 1.00 95.50 79 ILE A N 1
ATOM 612 C CA . ILE A 1 79 ? -4.186 1.792 -7.742 1.00 95.50 79 ILE A CA 1
ATOM 613 C C . ILE A 1 79 ? -5.705 1.962 -7.882 1.00 95.50 79 ILE A C 1
ATOM 615 O O . ILE A 1 79 ? -6.381 1.031 -8.298 1.00 95.50 79 ILE A O 1
ATOM 619 N N . SER A 1 80 ? -6.239 3.147 -7.578 1.00 92.75 80 SER A N 1
ATOM 620 C CA . SER A 1 80 ? -7.677 3.421 -7.692 1.00 92.75 80 SER A CA 1
ATOM 621 C C . SER A 1 80 ? -8.210 3.343 -9.125 1.00 92.75 80 SER A C 1
ATOM 623 O O 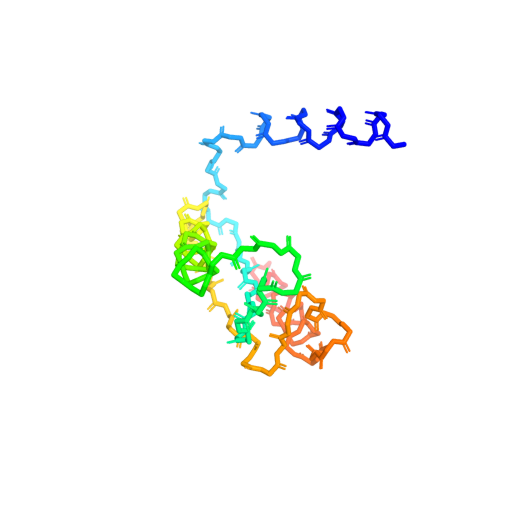. SER A 1 80 ? -9.393 3.068 -9.295 1.00 92.75 80 SER A O 1
ATOM 625 N N . ASP A 1 81 ? -7.358 3.581 -10.124 1.00 95.25 81 ASP A N 1
ATOM 626 C CA . ASP A 1 81 ? -7.720 3.480 -11.539 1.00 95.25 81 ASP A CA 1
ATOM 627 C C . ASP A 1 81 ? -7.457 2.057 -12.064 1.00 95.25 81 ASP A C 1
ATOM 629 O O . ASP A 1 81 ? -8.279 1.503 -12.791 1.00 95.25 81 ASP A O 1
ATOM 633 N N . ASP A 1 82 ? -6.330 1.456 -11.665 1.00 95.38 82 ASP A N 1
ATOM 634 C CA . ASP A 1 82 ? -5.856 0.159 -12.160 1.00 95.38 82 ASP A CA 1
ATOM 635 C C . ASP A 1 82 ? -6.606 -1.040 -11.540 1.00 95.38 82 ASP A C 1
ATOM 637 O O . ASP A 1 82 ? -6.908 -2.012 -12.229 1.00 95.38 82 ASP A O 1
ATOM 641 N N . GLU A 1 83 ? -6.858 -1.013 -10.226 1.00 95.50 83 GLU A N 1
ATOM 642 C CA . GLU A 1 83 ? -7.530 -2.077 -9.460 1.00 95.50 83 GLU A CA 1
ATOM 643 C C . GLU A 1 83 ? -8.374 -1.433 -8.330 1.00 95.50 83 GLU A C 1
ATOM 645 O O . GLU A 1 83 ? -7.957 -1.383 -7.164 1.00 95.50 83 GLU A O 1
ATOM 650 N N . PRO A 1 84 ? -9.564 -0.883 -8.648 1.00 95.62 84 PRO A N 1
ATOM 651 C CA . PRO A 1 84 ? -10.392 -0.158 -7.680 1.00 95.62 84 PRO A CA 1
ATOM 652 C C . PRO A 1 84 ? -10.952 -1.053 -6.566 1.00 95.62 84 PRO A C 1
ATOM 654 O O . PRO A 1 84 ? -11.213 -0.589 -5.450 1.00 95.62 84 PRO A O 1
ATOM 657 N N . GLU A 1 85 ? -11.161 -2.345 -6.821 1.00 96.19 85 GLU A N 1
ATOM 658 C CA . GLU A 1 85 ? -11.833 -3.247 -5.887 1.00 96.19 85 GLU A CA 1
ATOM 659 C C . GLU A 1 85 ? -11.077 -3.433 -4.559 1.00 96.19 85 GLU A C 1
ATOM 661 O O . GLU A 1 85 ? -11.729 -3.356 -3.514 1.00 96.19 85 GLU A O 1
ATOM 666 N N . PRO A 1 86 ? -9.743 -3.653 -4.523 1.00 94.31 86 PRO A N 1
ATOM 667 C CA . PRO A 1 86 ? -8.953 -3.585 -3.295 1.00 94.31 86 PRO A CA 1
ATOM 668 C C . PRO A 1 86 ? -9.207 -2.323 -2.468 1.00 94.31 86 PRO A C 1
ATOM 670 O O . PRO A 1 86 ? -9.364 -2.430 -1.252 1.00 94.31 86 PRO A O 1
ATOM 673 N N . VAL A 1 87 ? -9.302 -1.151 -3.104 1.00 96.19 87 VAL A N 1
ATOM 674 C CA . VAL A 1 87 ? -9.535 0.129 -2.416 1.00 96.19 87 VAL A CA 1
ATOM 675 C C . VAL A 1 87 ? -10.915 0.144 -1.768 1.00 96.19 87 VAL A C 1
ATOM 677 O O . VAL A 1 87 ? -11.040 0.380 -0.564 1.00 96.19 87 VAL A O 1
ATOM 680 N N . VAL A 1 88 ? -11.953 -0.185 -2.539 1.00 97.31 88 VAL A N 1
ATOM 681 C CA . VAL A 1 88 ? -13.339 -0.225 -2.049 1.00 97.31 88 VAL A CA 1
ATOM 682 C C . VAL A 1 88 ? -13.499 -1.241 -0.918 1.00 97.31 88 VAL A C 1
ATOM 684 O O . VAL A 1 88 ? -14.140 -0.937 0.091 1.00 97.31 88 VAL A O 1
ATOM 687 N N . ARG A 1 89 ? -12.910 -2.436 -1.053 1.00 97.06 89 ARG A N 1
ATOM 688 C CA . ARG A 1 89 ? -12.945 -3.471 -0.009 1.00 97.06 89 ARG A CA 1
ATOM 689 C C . ARG A 1 89 ? -12.282 -2.989 1.273 1.00 97.06 89 ARG A C 1
ATOM 691 O O . ARG A 1 89 ? -12.909 -3.044 2.323 1.00 97.06 89 ARG A O 1
ATOM 698 N N . VAL A 1 90 ? -11.071 -2.439 1.183 1.00 97.00 90 VAL A N 1
ATOM 699 C CA . VAL A 1 90 ? -10.339 -1.930 2.351 1.00 97.00 90 VAL A CA 1
ATOM 700 C C . VAL A 1 90 ? -11.136 -0.855 3.086 1.00 97.00 90 VAL A C 1
ATOM 702 O O . VAL A 1 90 ? -11.196 -0.892 4.313 1.00 97.00 90 VAL A O 1
ATOM 705 N N . ILE A 1 91 ? -11.779 0.068 2.365 1.00 96.19 91 ILE A N 1
ATOM 706 C CA . ILE A 1 91 ? -12.618 1.109 2.976 1.00 96.19 91 ILE A CA 1
ATOM 707 C C . ILE A 1 91 ? -13.816 0.488 3.705 1.00 96.19 91 ILE A C 1
ATOM 709 O O . ILE A 1 91 ? -14.073 0.834 4.857 1.00 96.19 91 ILE A O 1
ATOM 713 N N . ARG A 1 92 ? -14.539 -0.439 3.064 1.00 96.69 92 ARG A N 1
ATOM 714 C CA . ARG A 1 92 ? -15.707 -1.102 3.670 1.00 96.69 92 ARG A CA 1
ATOM 715 C C . ARG A 1 92 ? -15.331 -1.908 4.909 1.00 96.69 92 ARG A C 1
ATOM 717 O O . ARG A 1 92 ? -15.982 -1.760 5.939 1.00 96.69 92 ARG A O 1
ATOM 724 N N . ASP A 1 93 ? -14.268 -2.701 4.824 1.00 95.31 93 ASP A N 1
ATOM 725 C CA . ASP A 1 93 ? -13.777 -3.519 5.935 1.00 95.31 93 ASP A CA 1
ATOM 726 C C . ASP A 1 93 ? -13.324 -2.643 7.105 1.00 95.31 93 ASP A C 1
ATOM 728 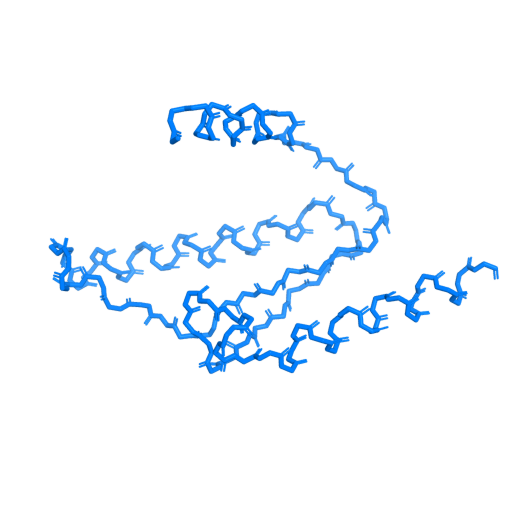O O . ASP A 1 93 ? -13.584 -2.955 8.269 1.00 95.31 93 ASP A O 1
ATOM 732 N N . LEU A 1 94 ? -12.668 -1.518 6.802 1.00 95.12 94 LEU A N 1
ATOM 733 C CA . LEU A 1 94 ? -12.259 -0.551 7.809 1.00 95.12 94 LEU A CA 1
ATOM 734 C C . LEU A 1 94 ? -13.480 0.039 8.516 1.00 95.12 94 LEU A C 1
ATOM 736 O O . LEU A 1 94 ? -13.542 -0.046 9.738 1.00 95.12 94 LEU A O 1
ATOM 740 N N . LEU A 1 95 ? -14.466 0.551 7.772 1.00 94.88 95 LEU A N 1
ATOM 741 C CA . LEU A 1 95 ? -15.699 1.120 8.330 1.00 94.88 95 LEU A CA 1
ATOM 742 C C . LEU A 1 95 ? -16.452 0.117 9.208 1.00 94.88 95 LEU A C 1
ATOM 744 O O . LEU A 1 95 ? -16.811 0.450 10.337 1.00 94.88 95 LEU A O 1
ATOM 748 N N . ALA A 1 96 ? -16.618 -1.119 8.735 1.00 93.31 96 ALA A N 1
ATOM 749 C CA . ALA A 1 96 ? -17.241 -2.184 9.513 1.00 93.31 96 ALA A CA 1
ATOM 750 C C . ALA A 1 96 ? -16.470 -2.460 10.815 1.00 93.31 96 ALA A C 1
ATOM 752 O O . ALA A 1 96 ? -17.075 -2.625 11.874 1.00 93.31 96 ALA A O 1
ATOM 753 N N . SER A 1 97 ? -15.132 -2.449 10.759 1.00 88.06 97 SER A N 1
ATOM 754 C CA . SER A 1 97 ? -14.297 -2.699 11.935 1.00 88.06 97 SER A CA 1
ATOM 755 C C . SER A 1 97 ? -14.411 -1.614 13.005 1.00 88.06 97 SER A C 1
ATOM 757 O O . SER A 1 97 ? -14.325 -1.956 14.177 1.00 88.06 97 SER A O 1
ATOM 759 N N . VAL A 1 98 ? -14.624 -0.343 12.640 1.00 88.50 98 VAL A N 1
ATOM 760 C CA . VAL A 1 98 ? -14.785 0.757 13.614 1.00 88.50 98 VAL A CA 1
ATOM 761 C C . VAL A 1 98 ? -16.222 0.880 14.120 1.00 88.50 98 VAL A C 1
ATOM 763 O O . VAL A 1 98 ? -16.423 1.227 15.277 1.00 88.50 98 VAL A O 1
ATOM 766 N N . GLN A 1 99 ? -17.227 0.572 13.294 1.00 81.38 99 GLN A N 1
ATOM 767 C CA . GLN A 1 99 ? -18.637 0.610 13.708 1.00 81.38 99 GLN A CA 1
ATOM 768 C C . GLN A 1 99 ? -18.994 -0.493 14.713 1.00 81.38 99 GLN A C 1
ATOM 770 O O . GLN A 1 99 ? -19.850 -0.282 15.562 1.00 81.38 99 GLN A O 1
ATOM 775 N N . GLY A 1 100 ? -18.324 -1.648 14.651 1.00 63.12 100 GLY A N 1
ATOM 776 C CA . GLY A 1 100 ? -18.481 -2.726 15.635 1.00 63.12 100 GLY A CA 1
ATOM 777 C C . GLY A 1 100 ? -17.721 -2.520 16.953 1.00 63.12 100 GLY A C 1
ATOM 778 O O . GLY A 1 100 ? -17.746 -3.412 17.794 1.00 63.12 100 GLY A O 1
ATOM 779 N N . GLN A 1 101 ? -17.012 -1.396 17.121 1.00 57.16 101 GLN A N 1
ATOM 780 C CA . GLN A 1 101 ? -16.248 -1.050 18.332 1.00 57.16 101 GLN A CA 1
ATOM 781 C C . GLN A 1 101 ? -16.960 -0.008 19.221 1.00 57.16 101 GLN A C 1
ATOM 783 O O . GLN A 1 101 ? -16.351 0.485 20.172 1.00 57.16 101 GLN A O 1
ATOM 788 N N . GLY A 1 102 ? -18.212 0.343 18.897 1.00 48.31 102 GLY A N 1
ATOM 789 C CA . GLY A 1 102 ? -19.060 1.281 19.645 1.00 48.31 102 GLY A CA 1
ATOM 790 C C . GLY A 1 102 ? -20.091 0.600 20.532 1.00 48.31 102 GLY A C 1
ATOM 791 O O . GLY A 1 102 ? -20.536 -0.513 20.174 1.00 48.31 102 GLY A O 1
#

Sequence (102 aa):
MEEEFRLIGQAEQALRGQKLGNLPVRIIARGVQPDLTSIGFSKEGSRKLDEIWQACQRKMLNLSTESKLIIAVNSGHNISDDEPEPVVRVIRDLLASVQGQG

Radius of gyration: 16.18 Å; chains: 1; bounding box: 39×34×40 Å

Foldseek 3Di:
DVVVVVVVVVVCVVCPPAAPEAQAAEQEEEQDQDDCVVVPDDPVRSVVVVVVVVVVSVVCQRNYPNYDYHYPNQDDDCCCVRPVPVVVVVVVVSVVVVVVVD

Secondary structure (DSSP, 8-state):
-HHHHHHHHHHHHHHTT---TT--EEEEEESSPP--GGGT--HHHHHHHHHHHHHHHHHGGGG-TTEEEEEETT--S-HHHH-HHHHHHHHHHHHHHHHTT-

pLDDT: mean 91.38, std 7.83, range [48.31, 97.31]

Organism: NCBI:txid1131935